Protein AF-A0A6L3X8N4-F1 (afdb_monomer)

Solvent-accessible surface area (backbone atoms only — not comparable to full-atom values): 7630 Å² total; per-residue (Å²): 140,83,84,61,80,90,76,64,79,52,73,65,58,49,56,52,49,52,43,42,77,72,66,45,62,70,60,73,61,50,78,44,90,63,84,76,52,72,69,54,53,52,58,48,38,40,31,69,43,28,48,68,24,29,42,36,41,79,99,51,78,73,38,38,40,41,78,78,40,69,92,64,80,46,48,68,84,72,70,51,84,80,39,42,47,52,93,60,74,73,77,71,79,75,61,83,54,75,61,48,28,47,12,45,55,41,17,25,52,42,86,39,90,86,80,71,64,71,54,49,78,62,88,134

Radius of gyration: 16.19 Å; Cα contacts (8 Å, |Δi|>4): 162; chains: 1; bounding box: 34×41×46 Å

Structure (mmCIF, N/CA/C/O backbone):
data_AF-A0A6L3X8N4-F1
#
_entry.id   AF-A0A6L3X8N4-F1
#
loop_
_atom_site.group_PDB
_atom_site.id
_atom_site.type_symbol
_atom_site.label_atom_id
_atom_site.label_alt_id
_atom_site.label_comp_id
_atom_site.label_asym_id
_atom_site.label_entity_id
_atom_site.label_seq_id
_atom_site.pdbx_PDB_ins_code
_atom_site.Cartn_x
_atom_site.Cartn_y
_atom_site.Cartn_z
_atom_site.occupancy
_atom_site.B_iso_or_equiv
_atom_site.auth_seq_id
_atom_site.auth_comp_id
_atom_site.auth_asym_id
_atom_site.auth_atom_id
_atom_site.pdbx_PDB_model_num
ATOM 1 N N . LEU A 1 1 ? 7.568 27.588 9.830 1.00 63.28 1 LEU A N 1
ATOM 2 C CA . LEU A 1 1 ? 8.017 26.244 10.265 1.00 63.28 1 LEU A CA 1
ATOM 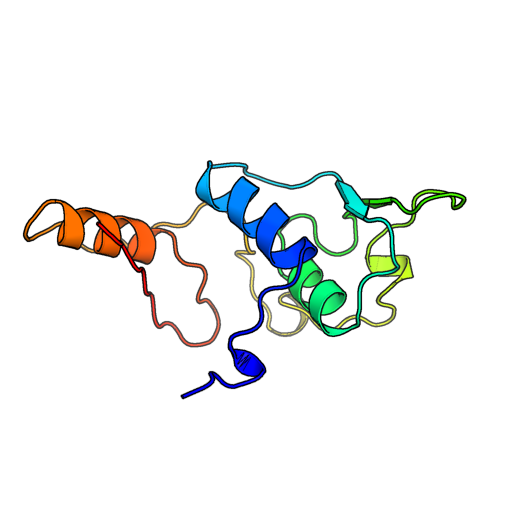3 C C . LEU A 1 1 ? 7.728 25.277 9.124 1.00 63.28 1 LEU A C 1
ATOM 5 O O . LEU A 1 1 ? 6.633 25.349 8.586 1.00 63.28 1 LEU A O 1
ATOM 9 N N . GLY A 1 2 ? 8.706 24.475 8.700 1.00 90.81 2 GLY A N 1
ATOM 10 C CA . GLY A 1 2 ? 8.531 23.444 7.667 1.00 90.81 2 GLY A CA 1
ATOM 11 C C . GLY A 1 2 ? 8.465 22.045 8.286 1.00 90.81 2 GLY A C 1
ATOM 12 O O . GLY A 1 2 ? 8.913 21.859 9.416 1.00 90.81 2 GLY A O 1
ATOM 13 N N . ALA A 1 3 ? 7.905 21.081 7.557 1.00 96.50 3 ALA A N 1
ATOM 14 C CA . ALA A 1 3 ? 7.936 19.665 7.924 1.00 96.50 3 ALA A CA 1
ATOM 15 C C . ALA A 1 3 ? 9.217 18.980 7.406 1.00 96.50 3 ALA A C 1
ATOM 17 O O . ALA A 1 3 ? 9.966 19.559 6.617 1.00 96.50 3 ALA A O 1
ATOM 18 N N . THR A 1 4 ? 9.477 17.746 7.848 1.00 98.19 4 THR A N 1
ATOM 19 C CA . THR A 1 4 ? 10.620 16.944 7.380 1.00 98.19 4 THR A CA 1
ATOM 20 C C . THR A 1 4 ? 10.276 16.144 6.120 1.00 98.19 4 THR A C 1
ATOM 22 O O . THR A 1 4 ? 9.106 15.895 5.826 1.00 98.19 4 THR A O 1
ATOM 25 N N . MET A 1 5 ? 11.297 15.673 5.394 1.00 97.62 5 MET A N 1
ATOM 26 C CA . MET A 1 5 ? 11.114 14.878 4.169 1.00 97.62 5 MET A CA 1
ATOM 27 C C . MET A 1 5 ? 10.316 13.584 4.390 1.00 97.62 5 MET A C 1
ATOM 29 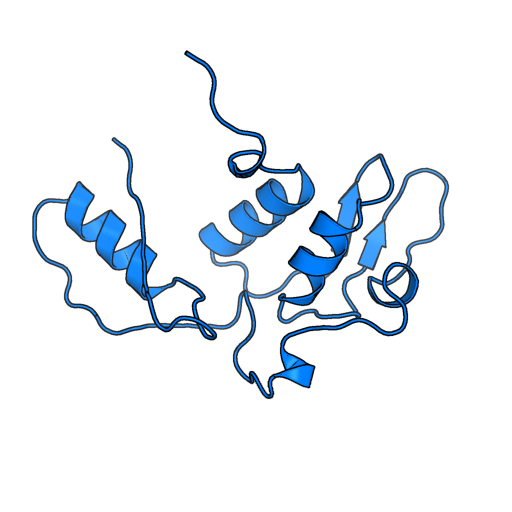O O . MET A 1 5 ? 9.653 13.126 3.465 1.00 97.62 5 MET A O 1
ATOM 33 N N . GLN A 1 6 ? 10.327 13.019 5.601 1.00 98.06 6 GLN A N 1
ATOM 34 C CA . GLN A 1 6 ? 9.576 11.805 5.951 1.00 98.06 6 GLN A CA 1
ATOM 35 C C . GLN A 1 6 ? 8.052 11.999 5.901 1.00 98.06 6 GLN A C 1
ATOM 37 O O . GLN A 1 6 ? 7.326 11.014 5.885 1.00 98.06 6 GLN A O 1
ATOM 42 N N . GLN A 1 7 ? 7.571 13.246 5.861 1.00 97.81 7 GLN A N 1
ATOM 43 C CA . GLN A 1 7 ? 6.151 13.568 5.689 1.00 97.81 7 GLN A CA 1
ATOM 44 C C . GLN A 1 7 ? 5.740 13.687 4.209 1.00 97.81 7 GLN A C 1
ATOM 46 O O . GLN A 1 7 ? 4.588 13.991 3.909 1.00 97.81 7 GLN A O 1
ATOM 51 N N . THR A 1 8 ? 6.671 13.481 3.269 1.00 98.50 8 THR A N 1
ATOM 52 C CA . THR A 1 8 ? 6.385 13.564 1.830 1.00 98.50 8 THR A CA 1
ATOM 53 C C . THR A 1 8 ? 5.541 12.376 1.387 1.00 98.50 8 THR A C 1
ATOM 55 O O . THR A 1 8 ? 5.896 11.226 1.639 1.00 98.50 8 THR A O 1
ATOM 58 N N . VAL A 1 9 ? 4.466 12.654 0.651 1.00 98.56 9 VAL A N 1
ATOM 59 C CA . VAL A 1 9 ? 3.657 11.640 -0.032 1.00 98.56 9 VAL A CA 1
ATOM 60 C C . VAL A 1 9 ? 3.892 11.759 -1.533 1.00 98.56 9 VAL A C 1
ATOM 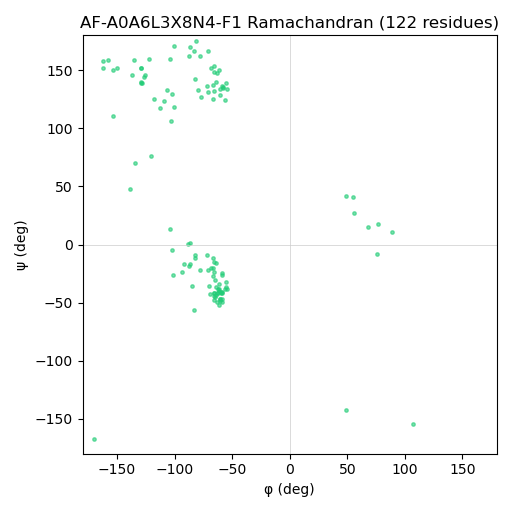62 O O . VAL A 1 9 ? 3.692 12.821 -2.120 1.00 98.56 9 VAL A O 1
ATOM 65 N N . HIS A 1 10 ? 4.326 10.667 -2.158 1.00 98.75 10 HIS A N 1
ATOM 66 C CA . HIS A 1 10 ? 4.523 10.597 -3.606 1.00 98.75 10 HIS A CA 1
ATOM 67 C C . HIS A 1 10 ? 3.197 10.419 -4.361 1.00 98.75 10 HIS A C 1
ATOM 69 O O . HIS A 1 10 ? 2.192 9.986 -3.792 1.00 98.75 10 HIS A O 1
ATOM 75 N N . ALA A 1 11 ? 3.200 10.701 -5.668 1.00 98.62 11 ALA A N 1
ATOM 76 C CA . ALA A 1 11 ? 2.018 10.548 -6.517 1.00 98.62 11 ALA A CA 1
ATOM 77 C C . ALA A 1 11 ? 1.486 9.102 -6.514 1.00 98.62 11 ALA A C 1
ATOM 79 O O . ALA A 1 11 ? 0.280 8.886 -6.415 1.00 98.62 11 ALA A O 1
ATOM 80 N N . GLU A 1 12 ? 2.384 8.117 -6.547 1.00 98.75 12 GLU A N 1
ATOM 81 C CA . GLU A 1 12 ? 2.060 6.693 -6.495 1.00 98.75 12 GLU A CA 1
ATOM 82 C C . GLU A 1 12 ? 1.390 6.324 -5.171 1.00 98.75 12 GLU A C 1
ATOM 84 O O . GLU A 1 12 ? 0.311 5.734 -5.164 1.00 98.75 12 GLU A O 1
ATOM 89 N N . GLN A 1 13 ? 1.988 6.737 -4.048 1.00 98.81 13 GLN A N 1
ATOM 90 C CA . GLN A 1 13 ? 1.439 6.496 -2.711 1.00 98.81 13 GLN A CA 1
ATOM 91 C C . GLN A 1 13 ? 0.056 7.133 -2.555 1.00 98.81 13 GLN A C 1
ATOM 93 O O . GLN A 1 13 ? -0.845 6.508 -1.998 1.00 98.81 13 GLN A O 1
ATOM 98 N N . SER A 1 14 ? -0.123 8.349 -3.078 1.00 98.88 14 SER A N 1
ATOM 99 C CA . SER A 1 14 ? -1.401 9.062 -3.076 1.00 98.88 14 SER A CA 1
ATOM 100 C C . SER A 1 14 ? -2.476 8.302 -3.861 1.00 98.88 14 SER A C 1
ATOM 102 O O . SER A 1 14 ? -3.535 7.999 -3.313 1.00 98.88 14 SER A O 1
ATOM 104 N N . ALA A 1 15 ? -2.196 7.911 -5.110 1.00 98.81 15 ALA A N 1
ATOM 105 C CA . ALA A 1 15 ? -3.156 7.201 -5.958 1.00 98.81 15 ALA A CA 1
ATOM 106 C C . ALA A 1 15 ? -3.548 5.826 -5.388 1.00 98.81 15 ALA A C 1
ATOM 108 O O . ALA A 1 15 ? -4.728 5.472 -5.379 1.00 98.81 15 ALA A O 1
ATOM 109 N N . ILE A 1 16 ? -2.572 5.077 -4.868 1.00 98.88 16 ILE A N 1
ATOM 110 C CA . ILE A 1 16 ? -2.792 3.767 -4.243 1.00 98.88 16 ILE A CA 1
ATOM 111 C C . ILE A 1 16 ? -3.627 3.912 -2.968 1.00 98.88 16 ILE A C 1
ATOM 113 O O . ILE A 1 16 ? -4.622 3.209 -2.797 1.00 98.88 16 ILE A O 1
ATOM 117 N N . SER A 1 17 ? -3.262 4.858 -2.095 1.00 98.62 17 SER A N 1
ATOM 118 C CA . SER A 1 17 ? -3.999 5.105 -0.850 1.00 98.62 17 SER A CA 1
ATOM 119 C C . SER A 1 17 ? -5.426 5.559 -1.137 1.00 98.62 17 SER A C 1
ATOM 121 O O . SER A 1 17 ? -6.351 5.124 -0.462 1.00 98.62 17 SER A O 1
ATOM 123 N N . HIS A 1 18 ? -5.631 6.382 -2.168 1.00 98.81 18 HIS A N 1
ATOM 124 C CA . HIS A 1 18 ? -6.966 6.798 -2.583 1.00 98.81 18 HIS A CA 1
ATOM 125 C C . HIS A 1 18 ? -7.834 5.603 -2.998 1.00 98.81 18 HIS A C 1
ATOM 127 O O . HIS A 1 18 ? -8.957 5.483 -2.510 1.00 98.81 18 HIS A O 1
ATOM 133 N N . ALA A 1 19 ? -7.317 4.705 -3.842 1.00 98.75 19 ALA A N 1
ATOM 134 C CA . ALA A 1 19 ? -8.036 3.495 -4.239 1.00 98.75 19 ALA A CA 1
ATOM 135 C C . ALA A 1 19 ? -8.389 2.629 -3.016 1.00 98.75 19 ALA A C 1
ATOM 137 O O . ALA A 1 19 ? -9.551 2.274 -2.810 1.00 98.75 19 ALA A O 1
ATOM 138 N N . TRP A 1 20 ? -7.405 2.365 -2.154 1.00 98.75 20 TRP A N 1
ATOM 139 C CA . TRP A 1 20 ? -7.590 1.555 -0.951 1.00 98.75 20 TRP A CA 1
ATOM 140 C C . TRP A 1 20 ? -8.619 2.150 0.021 1.00 98.75 20 TRP A C 1
ATOM 142 O O . TRP A 1 20 ? -9.537 1.454 0.456 1.00 98.75 20 TRP A O 1
ATOM 152 N N . LEU A 1 21 ? -8.539 3.453 0.310 1.00 98.31 21 LEU A N 1
ATOM 153 C CA . LEU A 1 21 ? -9.480 4.146 1.199 1.00 98.31 21 LEU A CA 1
ATOM 154 C C . LEU A 1 21 ? -10.905 4.223 0.623 1.00 98.31 21 LEU A C 1
ATOM 156 O O . LEU A 1 21 ? -11.863 4.393 1.377 1.00 98.31 21 LEU A O 1
ATOM 160 N N . ARG A 1 22 ? -11.066 4.057 -0.697 1.00 98.38 22 ARG A N 1
ATOM 161 C CA . ARG A 1 22 ? -12.368 3.907 -1.371 1.00 98.38 22 ARG A CA 1
ATOM 162 C C . ARG A 1 22 ? -12.875 2.463 -1.424 1.00 98.38 22 ARG A C 1
ATOM 164 O O . ARG A 1 22 ? -13.969 2.235 -1.930 1.00 98.38 22 ARG A O 1
ATOM 171 N N . GLY A 1 23 ? -12.138 1.513 -0.851 1.00 97.75 23 GLY A N 1
ATOM 172 C CA . GLY A 1 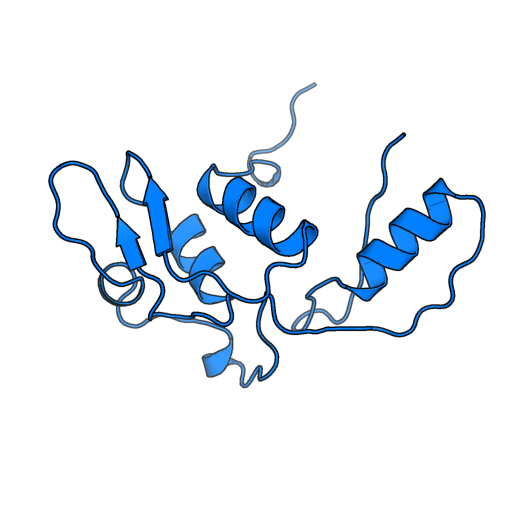23 ? -12.540 0.112 -0.752 1.00 97.75 23 GLY A CA 1
ATOM 173 C C . GLY A 1 23 ? -12.137 -0.750 -1.945 1.00 97.75 23 GLY A C 1
ATOM 174 O O . GLY A 1 23 ? -12.597 -1.891 -2.022 1.00 97.75 23 GLY A O 1
ATOM 175 N N . GLU A 1 24 ? -11.284 -0.248 -2.847 1.00 98.62 24 GLU A N 1
ATOM 176 C CA . GLU A 1 24 ? -10.692 -1.092 -3.887 1.00 98.62 24 GLU A CA 1
ATOM 177 C C . GLU A 1 24 ? -9.908 -2.237 -3.252 1.00 98.62 24 GLU A C 1
ATOM 179 O O . GLU A 1 24 ? -9.171 -2.051 -2.281 1.00 98.62 24 GLU A O 1
ATOM 184 N N . LYS A 1 25 ? -10.084 -3.435 -3.812 1.00 98.31 25 LYS A N 1
ATOM 185 C CA . LYS A 1 25 ? -9.540 -4.673 -3.240 1.00 98.31 25 LYS A CA 1
ATOM 186 C C . LYS A 1 25 ? -8.182 -5.050 -3.814 1.00 98.31 25 LYS A C 1
ATOM 188 O O . LYS A 1 25 ? -7.449 -5.775 -3.163 1.00 98.31 25 LYS A O 1
ATOM 193 N N . ALA A 1 26 ? -7.845 -4.582 -5.012 1.00 98.50 26 ALA A N 1
ATOM 194 C CA . ALA A 1 26 ? -6.543 -4.798 -5.635 1.00 98.50 26 ALA A CA 1
ATOM 195 C C . ALA A 1 26 ? -6.330 -3.794 -6.773 1.00 98.50 26 ALA A C 1
ATOM 197 O O . ALA A 1 26 ? -7.291 -3.294 -7.361 1.00 98.50 26 ALA A O 1
ATOM 198 N N . LEU A 1 27 ? -5.072 -3.551 -7.139 1.00 98.75 27 LEU A N 1
ATOM 199 C CA . LEU A 1 27 ? -4.722 -2.761 -8.318 1.00 98.75 27 LEU A CA 1
ATOM 200 C C . LEU A 1 27 ? -4.193 -3.659 -9.431 1.00 98.75 27 LEU A C 1
ATOM 202 O O . LEU A 1 27 ? -3.315 -4.491 -9.227 1.00 98.75 27 LEU A O 1
ATOM 206 N N . ARG A 1 28 ? -4.699 -3.449 -10.648 1.00 98.56 28 ARG A N 1
ATOM 207 C CA . ARG A 1 28 ? -4.192 -4.136 -11.845 1.00 98.56 28 ARG A CA 1
ATOM 208 C C . ARG A 1 28 ? -2.983 -3.430 -12.454 1.00 98.56 28 ARG A C 1
ATOM 210 O O . ARG A 1 28 ? -2.112 -4.077 -13.036 1.00 98.56 28 ARG A O 1
ATOM 217 N N . ALA A 1 29 ? -2.976 -2.103 -12.402 1.00 98.56 29 ALA A N 1
ATOM 218 C CA . ALA A 1 29 ? -1.936 -1.284 -12.994 1.00 98.56 29 ALA A CA 1
ATOM 219 C C . ALA A 1 29 ? -1.887 0.103 -12.346 1.00 98.56 29 ALA A C 1
ATOM 221 O O . ALA A 1 29 ? -2.891 0.579 -11.818 1.00 98.56 29 ALA A O 1
ATOM 222 N N . ILE A 1 30 ? -0.746 0.770 -12.483 1.00 98.62 30 ILE A N 1
ATOM 223 C CA . ILE A 1 30 ? -0.562 2.191 -12.200 1.00 98.62 30 ILE A CA 1
ATOM 224 C C . ILE A 1 30 ? 0.106 2.866 -13.403 1.00 98.62 30 ILE A C 1
ATOM 226 O O . ILE A 1 30 ? 0.996 2.299 -14.037 1.00 98.62 30 ILE A O 1
ATOM 230 N N . THR A 1 31 ? -0.335 4.076 -13.738 1.00 98.56 31 THR A N 1
ATOM 231 C CA . THR A 1 31 ? 0.230 4.870 -14.836 1.00 98.56 31 THR A CA 1
ATOM 232 C C . THR A 1 31 ? 0.811 6.154 -14.273 1.00 98.56 31 THR A C 1
ATOM 234 O O . THR A 1 31 ? 0.108 6.910 -13.607 1.00 98.56 31 THR A O 1
ATOM 237 N N . VAL A 1 32 ? 2.082 6.413 -14.566 1.00 97.75 32 VAL A N 1
ATOM 238 C CA . VAL A 1 32 ? 2.809 7.613 -14.132 1.00 97.75 32 VAL A CA 1
ATOM 239 C C . VAL A 1 32 ? 3.604 8.185 -15.300 1.00 97.75 32 VAL A C 1
ATOM 241 O O . VAL A 1 32 ? 3.876 7.490 -16.271 1.00 97.75 32 VAL A O 1
ATOM 244 N N . ASN A 1 33 ? 3.965 9.464 -15.247 1.00 96.44 33 ASN A N 1
ATOM 245 C CA . ASN A 1 33 ? 4.734 10.121 -16.310 1.00 96.44 33 ASN A CA 1
ATOM 246 C C . ASN A 1 33 ? 6.259 9.968 -16.159 1.00 96.44 33 ASN A C 1
ATOM 248 O O . ASN A 1 33 ? 6.979 10.150 -17.138 1.00 96.44 33 ASN A O 1
ATOM 252 N N . TYR A 1 34 ? 6.747 9.593 -14.975 1.00 96.50 34 TYR A N 1
ATOM 253 C CA . TYR A 1 34 ? 8.160 9.324 -14.697 1.00 96.50 34 TYR A CA 1
ATOM 254 C C . TYR A 1 34 ? 8.328 7.971 -14.015 1.00 96.50 34 TYR A C 1
ATOM 256 O O . TYR A 1 34 ? 7.428 7.491 -13.334 1.00 96.50 34 TYR A O 1
ATOM 264 N N . THR A 1 35 ? 9.489 7.340 -14.207 1.00 97.25 35 THR A N 1
ATOM 265 C CA . THR A 1 35 ? 9.782 6.040 -13.589 1.00 97.25 35 THR A CA 1
ATOM 266 C C . THR A 1 35 ? 9.731 6.150 -12.059 1.00 97.25 35 THR A C 1
ATOM 268 O O . THR A 1 35 ? 10.436 7.006 -11.519 1.00 97.25 35 THR A O 1
ATOM 271 N N . PRO A 1 36 ? 8.980 5.275 -11.358 1.00 97.81 36 PRO A N 1
ATOM 272 C CA . PRO A 1 36 ? 8.897 5.304 -9.901 1.00 97.81 36 PRO A CA 1
ATOM 273 C C . PRO A 1 36 ? 10.274 5.216 -9.242 1.00 97.81 36 PRO A C 1
ATOM 275 O O . PRO A 1 36 ? 11.140 4.437 -9.672 1.00 97.81 36 PRO A O 1
ATOM 278 N N . CYS A 1 37 ? 10.484 5.996 -8.182 1.00 98.56 37 CYS A N 1
ATOM 279 C CA . CYS A 1 37 ? 11.700 5.918 -7.373 1.00 98.56 37 CYS A CA 1
ATOM 280 C C . CYS A 1 37 ? 11.732 4.621 -6.543 1.00 98.56 37 CYS A C 1
ATOM 282 O O . CYS A 1 37 ? 10.710 3.954 -6.381 1.00 98.56 37 CYS A O 1
ATOM 284 N N . GLY A 1 38 ? 12.895 4.274 -5.977 1.00 98.44 38 GLY A N 1
ATOM 285 C CA . GLY A 1 38 ? 13.046 3.062 -5.156 1.00 98.44 38 GLY A CA 1
ATOM 286 C C . GLY A 1 38 ? 12.048 2.982 -3.993 1.00 98.44 38 GLY A C 1
ATOM 287 O O . GLY A 1 38 ? 11.469 1.926 -3.762 1.00 98.44 38 GLY A O 1
ATOM 288 N N . HIS A 1 39 ? 11.756 4.116 -3.345 1.00 98.56 39 HIS A N 1
ATOM 289 C CA . HIS A 1 39 ? 10.748 4.210 -2.280 1.00 98.56 39 HIS A CA 1
ATOM 290 C C . HIS A 1 39 ? 9.346 3.790 -2.751 1.00 98.56 39 HIS A C 1
ATOM 292 O O . HIS A 1 39 ? 8.695 2.975 -2.105 1.00 98.56 39 HIS A O 1
ATOM 298 N N . CYS A 1 40 ? 8.896 4.275 -3.913 1.00 98.75 40 CYS A N 1
ATOM 299 C CA . CYS A 1 40 ? 7.582 3.910 -4.451 1.00 98.75 40 CYS A CA 1
ATOM 300 C C . CYS A 1 40 ? 7.529 2.457 -4.928 1.00 98.75 40 CYS A C 1
ATOM 302 O O . CYS A 1 40 ? 6.507 1.802 -4.753 1.00 98.75 40 CYS A O 1
ATOM 304 N N . ARG A 1 41 ? 8.624 1.933 -5.496 1.00 98.81 41 ARG A N 1
ATOM 305 C CA . ARG A 1 41 ? 8.714 0.512 -5.871 1.00 98.81 41 ARG A CA 1
ATOM 306 C C . ARG A 1 41 ? 8.552 -0.388 -4.652 1.00 98.81 41 ARG A C 1
ATOM 308 O O . ARG A 1 41 ? 7.749 -1.312 -4.689 1.00 98.81 41 ARG A O 1
ATOM 315 N N . GLN A 1 42 ? 9.256 -0.066 -3.568 1.00 98.81 42 GLN A N 1
ATOM 316 C CA . GLN A 1 42 ? 9.153 -0.811 -2.318 1.00 98.81 42 GLN A CA 1
ATOM 317 C C . GLN A 1 42 ? 7.748 -0.714 -1.715 1.00 98.81 42 GLN A C 1
ATOM 319 O O . GLN A 1 42 ? 7.188 -1.729 -1.320 1.00 98.81 42 GLN A O 1
ATOM 324 N N . PHE A 1 43 ? 7.152 0.482 -1.705 1.00 98.81 43 PHE A N 1
ATOM 325 C CA . PHE A 1 43 ? 5.779 0.684 -1.237 1.00 98.81 43 PHE A CA 1
ATOM 326 C C . PHE A 1 43 ? 4.762 -0.153 -2.030 1.00 98.81 43 PHE A C 1
ATOM 328 O O . PHE A 1 43 ? 3.869 -0.759 -1.448 1.00 98.81 43 PHE A O 1
ATOM 335 N N . MET A 1 44 ? 4.907 -0.228 -3.357 1.00 98.81 44 MET A N 1
ATOM 336 C CA . MET A 1 44 ? 4.032 -1.047 -4.203 1.00 98.81 44 MET A CA 1
ATOM 337 C C . MET A 1 44 ? 4.190 -2.554 -3.959 1.00 98.81 44 MET A C 1
ATOM 339 O O . MET A 1 44 ? 3.229 -3.290 -4.164 1.00 98.81 44 MET A O 1
ATOM 343 N N . ASN A 1 45 ? 5.356 -3.019 -3.496 1.00 98.81 45 ASN A N 1
ATOM 344 C CA . ASN A 1 45 ? 5.583 -4.439 -3.204 1.00 98.81 45 ASN A CA 1
ATOM 345 C C . ASN A 1 45 ? 4.846 -4.925 -1.937 1.00 98.81 45 ASN A C 1
ATOM 347 O O . ASN A 1 45 ? 4.793 -6.123 -1.676 1.00 98.81 45 ASN A O 1
ATOM 351 N N . GLU A 1 46 ? 4.255 -4.007 -1.167 1.00 98.88 46 GLU A N 1
ATOM 352 C CA . GLU A 1 46 ? 3.390 -4.326 -0.026 1.00 98.88 46 GLU A CA 1
ATOM 353 C C . GLU A 1 46 ? 1.976 -4.754 -0.457 1.00 98.88 46 GLU A C 1
ATOM 355 O O . GLU A 1 46 ? 1.249 -5.394 0.302 1.00 98.88 46 GLU A O 1
ATOM 360 N N . LEU A 1 47 ? 1.560 -4.368 -1.669 1.00 98.75 47 LEU A N 1
ATOM 361 C CA . LEU A 1 47 ? 0.212 -4.601 -2.182 1.00 98.75 47 LEU A CA 1
ATOM 362 C C . LEU A 1 47 ? -0.044 -6.083 -2.436 1.00 98.75 47 LEU A C 1
ATOM 364 O O . LEU A 1 47 ? 0.851 -6.826 -2.836 1.00 98.75 47 LEU A O 1
ATOM 368 N N . ASN A 1 48 ? -1.306 -6.495 -2.342 1.00 98.56 48 ASN A N 1
ATOM 369 C CA . ASN A 1 48 ? -1.715 -7.850 -2.708 1.00 98.56 48 ASN A CA 1
ATOM 370 C C . ASN A 1 48 ? -1.540 -8.199 -4.200 1.00 98.56 48 ASN A C 1
ATOM 372 O O . ASN A 1 48 ? -1.485 -9.375 -4.554 1.00 98.56 48 ASN A O 1
ATOM 376 N N . SER A 1 49 ? -1.359 -7.202 -5.073 1.00 97.94 49 SER A N 1
ATOM 377 C CA . SER A 1 49 ? -0.905 -7.395 -6.457 1.00 97.94 49 SER A CA 1
ATOM 378 C C . SER A 1 49 ? 0.572 -7.803 -6.559 1.00 97.94 49 SER A C 1
ATOM 380 O O . SER A 1 49 ? 0.984 -8.364 -7.574 1.00 97.94 49 SER A O 1
ATOM 382 N N . GLY A 1 50 ? 1.374 -7.512 -5.530 1.00 97.00 50 GLY A N 1
ATOM 383 C CA . GLY A 1 50 ? 2.804 -7.802 -5.457 1.00 97.00 50 GLY A CA 1
ATOM 384 C C . GLY A 1 50 ? 3.582 -7.359 -6.698 1.00 97.00 50 GLY A C 1
ATOM 385 O O . GLY A 1 50 ? 3.287 -6.335 -7.320 1.00 97.00 50 GLY A O 1
ATOM 386 N N . LEU A 1 51 ? 4.559 -8.181 -7.089 1.00 98.25 51 LEU A N 1
ATOM 387 C CA . LEU A 1 51 ? 5.421 -7.934 -8.248 1.00 98.25 51 LEU A CA 1
ATOM 388 C C . LEU A 1 51 ? 4.694 -7.988 -9.604 1.00 98.25 51 LEU A C 1
ATOM 390 O O . LEU A 1 51 ? 5.262 -7.527 -10.590 1.00 98.25 51 LEU A O 1
ATOM 394 N N . GLU A 1 52 ? 3.448 -8.471 -9.662 1.00 98.50 52 GLU A N 1
ATOM 395 C CA . GLU A 1 52 ? 2.649 -8.560 -10.896 1.00 98.50 52 GLU A CA 1
ATOM 396 C C . GLU A 1 52 ? 1.949 -7.241 -11.268 1.00 98.50 52 GLU A C 1
ATOM 398 O O . GLU A 1 52 ? 1.382 -7.119 -12.361 1.00 98.50 52 GLU A O 1
ATOM 403 N N . LEU A 1 53 ? 1.976 -6.234 -10.384 1.00 98.69 53 LEU A N 1
ATOM 404 C CA . LEU A 1 53 ? 1.402 -4.917 -10.660 1.00 98.69 53 LEU A CA 1
ATOM 405 C C . LEU A 1 53 ? 2.023 -4.320 -11.928 1.00 98.69 53 LEU A C 1
ATOM 407 O O . LEU A 1 53 ? 3.238 -4.148 -12.012 1.00 98.69 53 LEU A O 1
ATOM 411 N N . ARG A 1 54 ? 1.194 -3.948 -12.907 1.00 98.62 54 ARG A N 1
ATOM 412 C CA . ARG A 1 54 ? 1.685 -3.320 -14.142 1.00 98.62 54 ARG A CA 1
ATOM 413 C C . ARG A 1 54 ? 1.986 -1.840 -13.931 1.00 98.62 54 ARG A C 1
ATOM 415 O O . ARG A 1 54 ? 1.146 -1.101 -13.426 1.00 98.62 54 ARG A O 1
ATOM 422 N N . ILE A 1 55 ? 3.142 -1.390 -14.397 1.00 98.50 55 ILE A N 1
ATOM 423 C CA . ILE A 1 55 ? 3.572 0.005 -14.375 1.00 98.50 55 ILE A CA 1
ATOM 424 C C . ILE A 1 55 ? 3.629 0.507 -15.817 1.00 98.50 55 ILE A C 1
ATOM 426 O O . ILE A 1 55 ? 4.402 0.013 -16.640 1.00 98.50 55 ILE A O 1
ATOM 430 N N . ASN A 1 56 ? 2.798 1.503 -16.120 1.00 98.50 56 ASN A N 1
ATOM 431 C CA . ASN A 1 56 ? 2.729 2.123 -17.437 1.00 98.50 56 ASN A CA 1
ATOM 432 C C . ASN A 1 56 ? 3.455 3.470 -17.423 1.00 98.50 56 ASN A C 1
ATOM 434 O O . ASN A 1 56 ? 3.176 4.328 -16.582 1.00 98.50 56 ASN A O 1
ATOM 438 N N . LEU A 1 57 ? 4.344 3.661 -18.397 1.00 97.88 57 LEU A N 1
ATOM 439 C CA . LEU A 1 57 ? 5.093 4.895 -18.617 1.00 97.88 57 LEU A CA 1
ATOM 440 C C . LEU A 1 57 ? 4.900 5.383 -20.061 1.00 97.88 57 LEU A C 1
ATOM 442 O O . LEU A 1 57 ? 4.826 4.557 -20.975 1.00 97.88 57 LEU A O 1
ATOM 446 N N . PRO A 1 58 ? 4.875 6.705 -20.307 1.00 97.12 58 PRO A N 1
ATOM 447 C CA . PRO A 1 58 ? 4.850 7.257 -21.655 1.00 97.12 58 PRO A CA 1
ATOM 448 C C . PRO A 1 58 ? 6.012 6.739 -22.510 1.00 97.12 58 PRO A C 1
ATOM 450 O O . PRO A 1 58 ? 7.162 6.722 -22.071 1.00 97.12 58 PRO A O 1
ATOM 453 N N . GLY A 1 59 ? 5.710 6.335 -23.747 1.00 96.12 59 GLY A N 1
ATOM 454 C CA . GLY A 1 59 ? 6.719 5.907 -24.722 1.00 96.12 59 GLY A CA 1
ATOM 455 C C . GLY A 1 59 ? 7.436 4.595 -24.384 1.00 96.12 59 GLY A C 1
ATOM 456 O O . GLY A 1 59 ? 8.478 4.315 -24.973 1.00 96.12 59 GLY A O 1
ATOM 457 N N . ARG A 1 60 ? 6.916 3.796 -23.442 1.00 94.12 60 ARG A N 1
ATOM 458 C CA . ARG A 1 60 ? 7.466 2.485 -23.071 1.00 94.12 60 ARG A CA 1
ATOM 459 C C . ARG A 1 60 ? 6.376 1.422 -23.095 1.00 94.12 60 ARG A C 1
ATOM 461 O O . ARG A 1 60 ? 5.205 1.719 -22.866 1.00 94.12 60 ARG A O 1
ATOM 468 N N . ALA A 1 61 ? 6.769 0.179 -23.359 1.00 95.19 61 ALA A N 1
ATOM 469 C CA . ALA A 1 61 ? 5.880 -0.950 -23.132 1.00 95.19 61 ALA A CA 1
ATOM 470 C C . ALA A 1 61 ? 5.557 -1.062 -21.626 1.00 95.19 61 ALA A C 1
ATOM 472 O O . ALA A 1 61 ? 6.408 -0.716 -20.800 1.00 95.19 61 ALA A O 1
ATOM 473 N N . PRO A 1 62 ? 4.351 -1.523 -21.251 1.00 93.75 62 PRO A N 1
ATOM 474 C CA . PRO A 1 62 ? 4.046 -1.859 -19.867 1.00 93.75 62 PRO A CA 1
ATOM 475 C C . PRO A 1 62 ? 5.002 -2.925 -19.330 1.00 93.75 62 PRO A C 1
ATOM 477 O O . PRO A 1 62 ? 5.232 -3.937 -19.990 1.00 93.75 62 PRO A O 1
ATOM 480 N N . HIS A 1 63 ? 5.487 -2.711 -18.114 1.00 98.00 63 HIS A N 1
ATOM 481 C CA . HIS A 1 63 ? 6.343 -3.638 -17.375 1.00 98.00 63 HIS A CA 1
ATOM 482 C C . HIS A 1 63 ? 5.695 -3.988 -16.038 1.00 98.00 63 HIS A C 1
ATOM 484 O O . HIS A 1 63 ? 4.815 -3.259 -15.571 1.00 98.00 63 HIS A O 1
ATOM 490 N N . THR A 1 64 ? 6.086 -5.097 -15.423 1.00 98.62 64 THR A N 1
ATOM 491 C CA . THR A 1 64 ? 5.614 -5.432 -14.072 1.00 98.62 64 THR A CA 1
ATOM 492 C C . THR A 1 64 ? 6.459 -4.716 -13.018 1.00 98.62 64 THR A C 1
ATOM 494 O O . THR A 1 64 ? 7.530 -4.179 -13.313 1.00 98.62 64 THR A O 1
ATOM 497 N N . LEU A 1 65 ? 6.003 -4.688 -11.766 1.00 98.69 65 LEU A N 1
ATOM 498 C CA . LEU A 1 65 ? 6.818 -4.188 -10.662 1.00 98.69 65 LEU A CA 1
ATOM 499 C C . LEU A 1 65 ? 8.094 -5.028 -10.491 1.00 98.69 65 LEU A C 1
ATOM 501 O O . LEU A 1 65 ? 9.140 -4.454 -10.193 1.00 98.69 65 LEU A O 1
ATOM 505 N N . GLY A 1 66 ? 8.031 -6.339 -10.747 1.00 98.38 66 GLY A N 1
ATOM 506 C CA . GLY A 1 66 ? 9.197 -7.230 -10.740 1.00 98.38 66 GLY A CA 1
ATOM 507 C C . GLY A 1 66 ? 10.312 -6.790 -11.691 1.00 98.38 66 GLY A C 1
ATOM 508 O O . GLY A 1 66 ? 11.479 -6.826 -11.311 1.00 98.38 66 GLY A O 1
ATOM 509 N N . ASP A 1 67 ? 9.969 -6.268 -12.873 1.00 98.25 67 ASP A N 1
ATOM 510 C CA . ASP A 1 67 ? 10.958 -5.730 -13.822 1.00 98.25 67 ASP A CA 1
ATOM 511 C C . ASP A 1 67 ? 11.694 -4.494 -13.265 1.00 98.25 67 ASP A C 1
ATOM 513 O O . ASP A 1 67 ? 12.850 -4.229 -13.600 1.00 98.25 67 ASP A O 1
ATOM 517 N N . TYR A 1 68 ? 11.024 -3.707 -12.416 1.00 98.00 68 TYR A N 1
ATOM 518 C CA . TYR A 1 68 ? 11.585 -2.497 -11.807 1.00 98.00 68 TYR A CA 1
ATOM 519 C C . TYR A 1 68 ? 12.247 -2.737 -10.448 1.00 98.00 68 TYR A C 1
ATOM 521 O O . TYR A 1 68 ? 12.988 -1.865 -9.976 1.00 98.00 68 TYR A O 1
ATOM 529 N N . LEU A 1 69 ? 11.972 -3.873 -9.812 1.00 98.38 69 LEU A N 1
ATOM 530 C CA . LEU A 1 69 ? 12.455 -4.237 -8.487 1.00 98.38 69 LEU A CA 1
ATOM 531 C C . LEU A 1 69 ? 12.961 -5.693 -8.508 1.00 98.38 69 LEU A C 1
ATOM 533 O O . LEU A 1 69 ? 12.306 -6.576 -7.957 1.00 98.38 69 LEU A O 1
ATOM 537 N N . PRO A 1 70 ? 14.098 -5.964 -9.177 1.00 97.62 70 PRO A N 1
ATOM 538 C CA . PRO A 1 70 ? 14.702 -7.293 -9.175 1.00 97.62 70 PRO A CA 1
ATOM 539 C C . PRO A 1 70 ? 15.185 -7.659 -7.768 1.00 97.62 70 PRO A C 1
ATOM 541 O O . PRO A 1 70 ? 15.576 -6.774 -7.004 1.00 97.62 70 PRO A O 1
ATOM 544 N N . ASP A 1 71 ? 15.150 -8.955 -7.442 1.00 96.88 71 ASP A N 1
ATOM 545 C CA . ASP A 1 71 ? 15.537 -9.497 -6.129 1.00 96.88 71 ASP A CA 1
ATOM 546 C C . ASP A 1 71 ? 14.879 -8.736 -4.963 1.00 96.88 71 ASP A C 1
ATOM 548 O O . ASP A 1 71 ? 15.509 -8.388 -3.962 1.00 96.88 71 ASP A O 1
ATOM 552 N N . ALA A 1 72 ? 13.592 -8.418 -5.143 1.00 97.94 72 ALA A N 1
ATOM 553 C CA . ALA A 1 72 ? 12.833 -7.591 -4.222 1.00 97.94 72 ALA A CA 1
ATOM 554 C C . ALA A 1 72 ? 12.753 -8.210 -2.827 1.00 97.94 72 ALA A C 1
ATOM 556 O O . ALA A 1 72 ? 12.344 -9.357 -2.673 1.00 97.94 72 ALA A O 1
ATOM 557 N N . PHE A 1 73 ? 13.002 -7.378 -1.819 1.00 98.56 73 PHE A N 1
ATOM 558 C CA . PHE A 1 73 ? 12.565 -7.639 -0.456 1.00 98.56 73 PHE A CA 1
ATOM 559 C C . PHE A 1 73 ? 11.103 -7.205 -0.282 1.00 98.56 73 PHE A C 1
ATOM 561 O O . PHE A 1 73 ? 10.681 -6.172 -0.815 1.00 98.56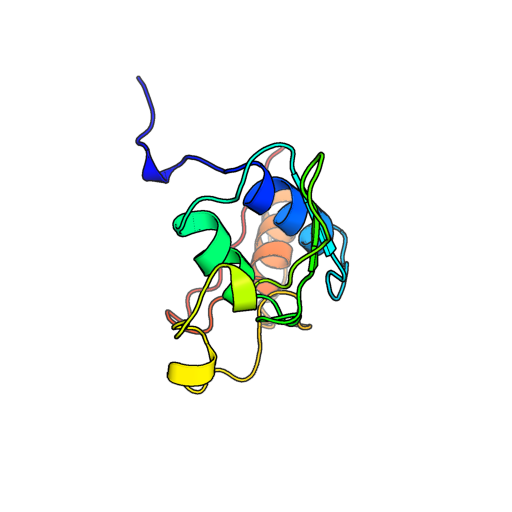 73 PHE A O 1
ATOM 568 N N . GLY A 1 74 ? 10.314 -7.949 0.483 1.00 98.31 74 GLY A N 1
ATOM 569 C CA . GLY A 1 74 ? 8.926 -7.618 0.770 1.00 98.31 74 GLY A CA 1
ATOM 570 C C . GLY A 1 74 ? 8.286 -8.488 1.854 1.00 98.31 74 GLY A C 1
ATOM 571 O O . GLY A 1 74 ? 8.966 -9.237 2.555 1.00 98.31 74 GLY A O 1
ATOM 572 N N . PRO A 1 75 ? 6.950 -8.424 1.985 1.00 98.25 75 PRO A N 1
ATOM 573 C CA . PRO A 1 75 ? 6.211 -9.122 3.042 1.00 98.25 75 PRO A CA 1
ATOM 574 C C . P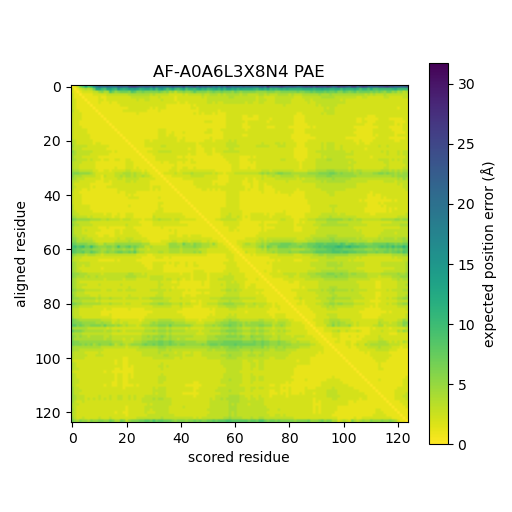RO A 1 75 ? 6.469 -10.635 3.084 1.00 98.25 75 PRO A C 1
ATOM 576 O O . PRO A 1 75 ? 6.470 -11.241 4.155 1.00 98.25 75 PRO A O 1
ATOM 579 N N . LYS A 1 76 ? 6.721 -11.250 1.920 1.00 96.25 76 LYS A N 1
ATOM 580 C CA . LYS A 1 76 ? 6.989 -12.690 1.785 1.00 96.25 76 LYS A CA 1
ATOM 581 C C . LYS A 1 76 ? 8.269 -13.122 2.501 1.00 96.25 76 LYS A C 1
ATOM 583 O O . LYS A 1 76 ? 8.274 -14.194 3.095 1.00 96.25 76 LYS A O 1
ATOM 588 N N . ASP A 1 77 ? 9.306 -12.288 2.493 1.00 98.19 77 ASP A N 1
ATOM 589 C CA . ASP A 1 77 ? 10.580 -12.562 3.176 1.00 98.19 77 ASP A CA 1
ATOM 590 C C . ASP A 1 77 ? 10.437 -12.546 4.703 1.00 98.19 77 ASP A C 1
ATOM 592 O O . ASP A 1 77 ? 11.255 -13.111 5.423 1.00 98.19 77 ASP A O 1
ATOM 596 N N . LEU A 1 78 ? 9.374 -11.903 5.192 1.00 98.19 78 LEU A N 1
ATOM 597 C CA . LEU A 1 78 ? 9.002 -11.820 6.602 1.00 98.19 78 LEU A CA 1
ATOM 598 C C . LEU A 1 78 ? 7.818 -12.739 6.952 1.00 98.19 78 LEU A C 1
ATOM 600 O O . LEU A 1 78 ? 7.214 -12.585 8.012 1.00 98.19 78 LEU A O 1
ATOM 604 N N . GLU A 1 79 ? 7.460 -13.666 6.056 1.00 97.62 79 GLU A N 1
ATOM 605 C CA . GLU A 1 79 ? 6.352 -14.623 6.204 1.00 97.62 79 GLU A CA 1
ATOM 606 C C . GLU A 1 79 ? 4.974 -13.978 6.474 1.00 97.62 79 GLU A C 1
ATOM 608 O O . GLU A 1 79 ? 4.067 -14.594 7.048 1.00 97.62 79 GLU A O 1
ATOM 613 N N . ILE A 1 80 ? 4.773 -12.736 6.026 1.00 98.25 80 ILE A N 1
ATOM 614 C CA . ILE A 1 80 ? 3.492 -12.035 6.138 1.00 98.25 80 ILE 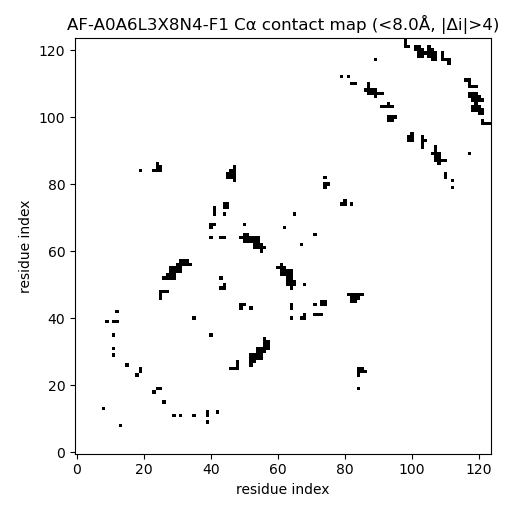A CA 1
ATOM 615 C C . ILE A 1 80 ? 2.519 -12.552 5.072 1.00 98.25 80 ILE A C 1
ATOM 617 O O . ILE A 1 80 ? 2.821 -12.574 3.880 1.00 98.25 80 ILE A O 1
ATOM 621 N N . LYS A 1 81 ? 1.321 -12.959 5.512 1.00 96.31 81 LYS A N 1
ATOM 622 C CA . LYS A 1 81 ? 0.283 -13.558 4.649 1.00 96.31 81 LYS A CA 1
ATOM 623 C C . LYS A 1 81 ? -0.837 -12.606 4.243 1.00 96.31 81 LYS A C 1
ATOM 625 O O . LYS A 1 81 ? -1.469 -12.836 3.222 1.00 96.31 81 LYS A O 1
ATOM 630 N N . THR A 1 82 ? -1.103 -11.589 5.055 1.00 97.06 82 THR A N 1
ATOM 631 C CA . THR A 1 82 ? -2.107 -10.558 4.772 1.00 97.06 82 THR A CA 1
ATOM 632 C C . THR A 1 82 ? -1.372 -9.341 4.255 1.00 97.06 82 THR A C 1
ATOM 634 O O . THR A 1 82 ? -0.533 -8.806 4.975 1.00 97.06 82 THR A O 1
ATOM 637 N N . LEU A 1 83 ? -1.656 -8.935 3.025 1.00 98.44 83 LEU A N 1
ATOM 638 C CA . LEU A 1 83 ? -0.958 -7.869 2.314 1.00 98.44 83 LEU A CA 1
ATOM 639 C C . LEU A 1 83 ? -1.765 -6.563 2.364 1.00 98.44 83 LEU A C 1
ATOM 641 O O . LEU A 1 83 ? -2.920 -6.528 2.803 1.00 9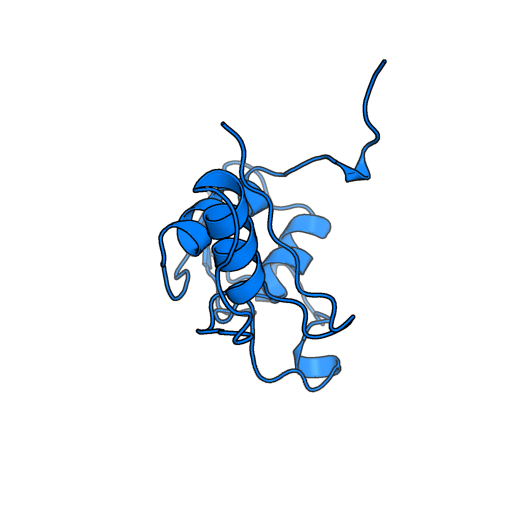8.44 83 LEU A O 1
ATOM 645 N N . LEU A 1 84 ? -1.168 -5.456 1.929 1.00 98.56 84 LEU A N 1
ATOM 646 C CA . LEU A 1 84 ? -1.896 -4.196 1.802 1.00 98.56 84 LEU A CA 1
ATOM 647 C C . LEU A 1 84 ? -2.999 -4.335 0.734 1.00 98.56 84 LEU A C 1
ATOM 649 O O . LEU A 1 84 ? -2.781 -4.930 -0.320 1.00 98.56 84 LEU A O 1
ATOM 653 N N . MET A 1 85 ? -4.171 -3.750 1.005 1.00 98.50 85 MET A N 1
ATOM 654 C CA . MET A 1 85 ? -5.445 -3.901 0.268 1.00 98.50 85 MET A CA 1
ATOM 655 C C . MET A 1 85 ? -6.220 -5.209 0.493 1.00 98.50 85 MET A C 1
ATOM 657 O O . MET A 1 85 ? -7.393 -5.268 0.116 1.00 98.50 85 MET A O 1
ATOM 661 N N . ASP A 1 86 ? -5.654 -6.202 1.186 1.00 98.38 86 ASP A N 1
ATOM 662 C CA . ASP A 1 86 ? -6.463 -7.317 1.684 1.00 98.38 86 ASP A CA 1
ATOM 663 C C . ASP A 1 86 ? -7.458 -6.839 2.748 1.00 98.38 86 ASP A C 1
ATOM 665 O O . ASP A 1 86 ? -7.250 -5.838 3.446 1.00 98.38 86 ASP A O 1
ATOM 669 N N . GLU A 1 87 ? -8.565 -7.569 2.877 1.00 96.69 87 GLU A N 1
ATOM 670 C CA . GLU A 1 87 ? -9.585 -7.262 3.871 1.00 96.69 87 GLU A CA 1
ATOM 671 C C . GLU A 1 87 ? -9.053 -7.470 5.292 1.00 96.69 87 GLU A C 1
ATOM 673 O O . GLU A 1 87 ? -8.551 -8.538 5.638 1.00 96.69 87 GLU A O 1
ATOM 678 N N . GLN A 1 88 ? -9.161 -6.424 6.111 1.00 95.00 88 GLN A N 1
ATOM 679 C CA . GLN A 1 88 ? -8.673 -6.392 7.486 1.00 95.00 88 GLN A CA 1
ATOM 680 C C . GLN A 1 88 ? -9.706 -5.731 8.400 1.00 95.00 88 GLN A C 1
ATOM 682 O O . GLN A 1 88 ? -10.407 -4.796 8.004 1.00 95.00 88 GLN A O 1
ATOM 687 N N . GLY A 1 89 ? -9.770 -6.221 9.637 1.00 95.38 89 GLY A N 1
ATOM 688 C CA . GLY A 1 89 ? -10.619 -5.694 10.697 1.00 95.38 89 GLY A CA 1
ATOM 689 C C . GLY A 1 89 ? -10.015 -6.015 12.060 1.00 95.38 89 GLY A C 1
ATOM 690 O O . GLY A 1 89 ? -10.001 -7.177 12.457 1.00 95.38 89 GLY A O 1
ATOM 691 N N . HIS A 1 90 ? -9.526 -5.000 12.778 1.00 97.19 90 HIS A N 1
ATOM 692 C CA . HIS A 1 90 ? -8.890 -5.191 14.097 1.00 97.19 90 HIS A CA 1
ATOM 693 C C . HIS A 1 90 ? -9.878 -5.295 15.268 1.00 97.19 90 HIS A C 1
ATOM 695 O O . HIS A 1 90 ? -9.487 -5.689 16.362 1.00 97.19 90 HIS A O 1
ATOM 701 N N . GLY A 1 91 ? -11.160 -4.983 15.050 1.00 97.25 91 GLY A N 1
ATOM 702 C CA . GLY A 1 91 ? -12.235 -5.226 16.019 1.00 97.25 91 GLY A CA 1
ATOM 703 C C . GLY A 1 91 ? -12.314 -4.247 17.197 1.00 97.25 91 GLY A C 1
ATOM 704 O O . GLY A 1 91 ? -12.970 -4.554 18.190 1.00 97.25 91 GLY A O 1
ATOM 705 N N . TYR A 1 92 ? -11.686 -3.073 17.113 1.00 98.25 92 TYR A N 1
ATOM 706 C CA . TYR A 1 92 ? -11.871 -2.011 18.103 1.00 98.25 92 TYR A CA 1
ATOM 707 C C . TYR A 1 92 ? -13.310 -1.487 18.064 1.00 98.25 92 TYR A C 1
ATOM 709 O O . TYR A 1 92 ? -13.839 -1.183 16.991 1.00 98.25 92 TYR A O 1
ATOM 717 N N . ALA A 1 93 ? -13.939 -1.371 19.234 1.00 98.31 93 ALA A N 1
ATOM 718 C CA . ALA A 1 93 ? -15.281 -0.816 19.358 1.00 98.31 93 ALA A CA 1
ATOM 719 C C . ALA A 1 93 ? -15.286 0.676 18.995 1.00 98.31 93 ALA A C 1
ATOM 721 O O . ALA A 1 93 ? -14.398 1.419 19.412 1.00 98.31 93 ALA A O 1
ATOM 722 N N . LEU A 1 94 ? -16.293 1.106 18.233 1.00 98.38 94 LEU A N 1
ATOM 723 C CA . LEU A 1 94 ? -16.523 2.523 17.962 1.00 98.38 94 LEU A CA 1
ATOM 724 C C . LEU A 1 94 ? -17.044 3.201 19.233 1.00 98.38 94 LEU A C 1
ATOM 726 O O . LEU A 1 94 ? -17.873 2.636 19.948 1.00 98.38 94 LEU A O 1
ATOM 730 N N . SER A 1 95 ? -16.523 4.387 19.528 1.00 97.88 95 SER A N 1
ATOM 731 C CA . SER A 1 95 ? -16.919 5.178 20.690 1.00 97.88 95 SER A CA 1
ATOM 732 C C . SER A 1 95 ? -16.483 6.629 20.526 1.00 97.88 95 SER A C 1
ATOM 734 O O . SER A 1 95 ? -15.427 6.882 19.942 1.00 97.88 95 SER A O 1
ATOM 736 N N . GLY A 1 96 ? -17.218 7.552 21.141 1.00 97.75 96 GLY A N 1
ATOM 737 C CA . GLY A 1 96 ? -16.907 8.980 21.129 1.00 97.75 96 GLY A CA 1
ATOM 738 C C . GLY A 1 96 ? -17.867 9.762 20.240 1.00 97.75 96 GLY A C 1
ATOM 739 O O . GLY A 1 96 ? -19.013 9.360 20.064 1.00 97.75 96 GLY A O 1
ATOM 740 N N . ASP A 1 97 ? -17.410 10.905 19.738 1.00 98.31 97 ASP A N 1
ATOM 741 C CA . ASP A 1 97 ? -18.127 11.680 18.726 1.00 98.31 97 ASP A CA 1
ATOM 742 C C . ASP A 1 97 ? -17.891 11.123 17.310 1.00 98.31 97 ASP A C 1
ATOM 744 O O . ASP A 1 97 ? -17.080 10.217 17.107 1.00 98.31 97 ASP A O 1
ATOM 748 N N . GLU A 1 98 ? -18.581 11.684 16.314 1.00 98.25 98 GLU A N 1
ATOM 749 C CA . GLU A 1 98 ? -18.484 11.242 14.914 1.00 98.25 98 GLU A CA 1
ATOM 750 C C . GLU A 1 98 ? -17.036 11.250 14.388 1.00 98.25 98 GLU A C 1
ATOM 752 O O . GLU A 1 98 ? -16.635 10.356 13.638 1.00 98.25 98 GLU A O 1
ATOM 757 N N . LEU A 1 99 ? -16.228 12.234 14.803 1.00 98.50 99 LEU A N 1
ATOM 758 C CA . LEU A 1 99 ? -14.830 12.349 14.390 1.00 98.50 99 LEU A CA 1
ATOM 759 C C . LEU A 1 99 ? -13.968 11.235 15.002 1.00 98.50 99 LEU A C 1
ATOM 761 O O . LEU A 1 99 ? -13.148 10.625 14.309 1.00 98.50 99 LEU A O 1
ATOM 765 N N . SER A 1 100 ? -14.181 10.933 16.284 1.00 98.56 100 SER A N 1
ATOM 766 C CA . SER A 1 100 ? -13.510 9.838 16.991 1.00 98.56 100 SER A CA 1
ATOM 767 C C . SER A 1 100 ? -13.901 8.480 16.412 1.00 98.56 100 SER A C 1
ATOM 769 O O . SER A 1 100 ? -13.029 7.652 16.140 1.00 98.56 100 SER A O 1
ATOM 771 N N . GLU A 1 101 ? -15.190 8.257 16.149 1.00 98.62 101 GLU A N 1
ATOM 772 C CA . GLU A 1 101 ? -15.673 7.025 15.521 1.00 98.62 101 GLU A CA 1
ATOM 773 C C . GLU A 1 101 ? -15.079 6.832 14.120 1.00 98.62 101 GLU A C 1
ATOM 775 O O . GLU A 1 101 ? -14.649 5.725 13.785 1.00 98.62 101 GLU A O 1
ATOM 780 N N . ALA A 1 102 ? -14.959 7.901 13.325 1.00 98.69 102 ALA A N 1
ATOM 781 C CA . ALA A 1 102 ? -14.303 7.851 12.020 1.00 98.69 102 ALA A CA 1
ATOM 782 C C . ALA A 1 102 ? -12.814 7.473 12.128 1.00 98.69 102 ALA A C 1
ATOM 784 O O . ALA A 1 102 ? -12.328 6.642 11.353 1.00 98.69 102 ALA A O 1
ATOM 785 N N . ALA A 1 103 ? -12.090 8.021 13.110 1.00 98.75 103 ALA A N 1
ATOM 786 C CA . ALA A 1 103 ? -10.687 7.683 13.345 1.00 98.75 103 ALA A CA 1
ATOM 787 C C . ALA A 1 103 ? -10.510 6.220 13.797 1.00 98.75 103 ALA A C 1
ATOM 789 O O . ALA A 1 103 ? -9.626 5.525 13.287 1.00 98.75 103 ALA A O 1
ATOM 790 N N . ILE A 1 104 ? -11.376 5.714 14.685 1.00 98.75 104 ILE A N 1
ATOM 791 C CA . ILE A 1 104 ? -11.363 4.304 15.118 1.00 98.75 104 ILE A CA 1
ATOM 792 C C . ILE A 1 104 ? -11.711 3.380 13.944 1.00 98.75 104 ILE A C 1
ATOM 794 O O . ILE A 1 104 ? -11.058 2.353 13.743 1.00 98.75 104 ILE A O 1
ATOM 798 N N . ALA A 1 105 ? -12.695 3.745 13.119 1.00 98.56 105 ALA A N 1
ATOM 799 C CA . ALA A 1 105 ? -13.051 2.985 11.925 1.00 98.56 105 ALA A CA 1
ATOM 800 C C . ALA A 1 105 ? -11.892 2.915 10.914 1.00 98.56 105 ALA A C 1
ATOM 802 O O . ALA A 1 105 ? -11.670 1.861 10.311 1.00 98.56 105 ALA A O 1
ATOM 803 N N . ALA A 1 106 ? -11.123 3.998 10.754 1.00 98.56 106 ALA A N 1
ATOM 804 C CA . ALA A 1 106 ? -9.898 3.998 9.956 1.00 98.56 106 ALA A CA 1
ATOM 805 C C . ALA A 1 106 ? -8.815 3.099 10.580 1.00 98.56 106 ALA A C 1
ATOM 807 O O . ALA A 1 106 ? -8.222 2.278 9.876 1.00 98.56 106 ALA A O 1
ATOM 808 N N . ALA A 1 107 ? -8.614 3.174 11.902 1.00 98.69 107 ALA A N 1
ATOM 809 C CA . ALA A 1 107 ? -7.654 2.333 12.617 1.00 98.69 107 ALA A CA 1
ATOM 810 C C . ALA A 1 107 ? -7.963 0.843 12.457 1.00 98.69 107 ALA A C 1
ATOM 812 O O . ALA A 1 107 ? -7.052 0.063 12.184 1.00 98.69 107 ALA A O 1
ATOM 813 N N . ASN A 1 108 ? -9.243 0.465 12.522 1.00 98.50 108 ASN A N 1
ATOM 814 C CA . ASN A 1 108 ? -9.726 -0.902 12.322 1.00 98.50 108 ASN A CA 1
ATOM 815 C C . ASN A 1 108 ? -9.380 -1.501 10.955 1.00 98.50 108 ASN A C 1
ATOM 817 O O . ASN A 1 108 ? -9.300 -2.721 10.851 1.00 98.50 108 ASN A O 1
ATOM 821 N N . LYS A 1 109 ? -9.156 -0.667 9.937 1.00 98.12 109 LYS A N 1
ATOM 822 C CA . LYS A 1 109 ? -8.795 -1.091 8.576 1.00 98.12 109 LYS A CA 1
ATOM 823 C C . LYS A 1 109 ? -7.304 -0.931 8.271 1.00 98.12 109 LYS A C 1
ATOM 825 O O . LYS A 1 109 ? -6.876 -1.302 7.184 1.00 98.12 109 LYS A O 1
ATOM 830 N N . SER A 1 110 ? -6.518 -0.361 9.187 1.00 98.31 110 SER A N 1
ATOM 831 C CA . SER A 1 110 ? -5.092 -0.089 8.969 1.00 98.31 110 SER A CA 1
ATOM 832 C C . SER A 1 110 ? -4.286 -1.369 8.715 1.00 98.31 110 SER A C 1
ATOM 834 O O . SER A 1 110 ? -4.606 -2.432 9.238 1.00 98.31 110 SER A O 1
ATOM 836 N N . HIS A 1 111 ? -3.210 -1.280 7.936 1.00 98.50 111 HIS A N 1
ATOM 837 C CA . HIS A 1 111 ? -2.316 -2.406 7.671 1.00 98.50 111 HIS A CA 1
ATOM 838 C C . HIS A 1 111 ? -1.033 -2.255 8.499 1.00 98.50 111 HIS A C 1
ATOM 840 O O . HIS A 1 111 ? -0.210 -1.387 8.217 1.00 98.50 111 HIS A O 1
ATOM 846 N N . THR A 1 112 ? -0.882 -3.057 9.559 1.00 98.19 112 THR A N 1
ATOM 847 C CA . THR A 1 112 ? 0.231 -2.931 10.526 1.00 98.19 112 THR A CA 1
ATOM 848 C C . THR A 1 112 ? 0.830 -4.284 10.959 1.00 98.19 112 THR A C 1
ATOM 850 O O . THR A 1 112 ? 1.037 -4.525 12.155 1.00 98.19 112 THR A O 1
ATOM 853 N N . PRO A 1 113 ? 1.141 -5.209 10.026 1.00 98.12 113 PRO A N 1
ATOM 854 C CA . PRO A 1 113 ? 1.561 -6.566 10.379 1.00 98.12 113 PRO A CA 1
ATOM 855 C C . PRO A 1 113 ? 2.904 -6.621 11.120 1.00 98.12 113 PRO A C 1
ATOM 857 O O . PRO A 1 113 ? 3.117 -7.579 11.861 1.00 98.12 113 PRO A O 1
ATOM 860 N N . TYR A 1 114 ? 3.765 -5.612 10.969 1.00 97.88 114 TYR A N 1
ATOM 861 C CA . TYR A 1 114 ? 5.112 -5.580 11.549 1.00 97.88 114 TYR A CA 1
ATOM 862 C C . TYR A 1 114 ? 5.131 -5.101 13.005 1.00 97.88 114 TYR A C 1
ATOM 864 O O . TYR A 1 114 ? 5.605 -5.811 13.885 1.00 97.88 114 TYR A O 1
ATOM 872 N N . SER A 1 115 ? 4.596 -3.905 13.275 1.00 98.00 115 SER A N 1
ATOM 873 C CA . SER A 1 115 ? 4.626 -3.287 14.611 1.00 98.00 115 SER A CA 1
ATOM 874 C C . SER A 1 115 ? 3.453 -3.683 15.502 1.00 98.00 115 SER A C 1
ATOM 876 O O . SER A 1 115 ? 3.523 -3.493 16.714 1.00 98.00 115 SER A O 1
ATOM 878 N N . LYS A 1 116 ? 2.361 -4.196 14.914 1.00 98.06 116 LYS A N 1
ATOM 879 C CA . LYS A 1 116 ? 1.087 -4.448 15.607 1.00 98.06 116 LYS A CA 1
ATOM 880 C C . LYS A 1 116 ? 0.545 -3.198 16.308 1.00 98.06 116 LYS A C 1
ATOM 882 O O . LYS A 1 116 ? 0.050 -3.268 17.429 1.00 98.06 116 LYS A O 1
ATOM 887 N N . SER A 1 117 ? 0.647 -2.041 15.655 1.00 98.50 117 SER A N 1
ATOM 888 C CA . SER A 1 117 ? 0.181 -0.757 16.197 1.00 98.50 117 SER A CA 1
ATOM 889 C C . SER A 1 117 ? -0.885 -0.118 15.291 1.00 98.50 117 SER A C 1
ATOM 891 O O . SER A 1 117 ? -0.560 0.805 14.541 1.00 98.50 117 SER A O 1
ATOM 893 N N . PRO A 1 118 ? -2.144 -0.603 15.316 1.00 98.50 118 PRO A N 1
ATOM 894 C CA . PRO A 1 118 ? -3.234 -0.048 14.516 1.00 98.50 118 PRO A CA 1
ATOM 895 C C . PRO A 1 118 ? -3.457 1.435 14.813 1.00 98.50 118 PRO A C 1
ATOM 897 O O . PRO A 1 118 ? -3.493 1.848 15.971 1.00 98.50 118 PRO A O 1
ATOM 900 N N . SER A 1 119 ? -3.611 2.242 13.767 1.00 98.56 119 SER A N 1
ATOM 901 C CA . SER A 1 119 ? -3.828 3.685 13.900 1.00 98.56 119 SER A CA 1
ATOM 902 C C . SER A 1 119 ? -4.657 4.236 12.744 1.00 98.56 119 SER A C 1
ATOM 904 O O . SER A 1 119 ? -4.667 3.680 11.646 1.00 98.56 119 SER A O 1
ATOM 906 N N . GLY A 1 120 ? -5.386 5.318 13.010 1.00 98.38 120 GLY A N 1
ATOM 907 C CA . GLY A 1 120 ? -6.271 5.981 12.061 1.00 98.38 120 GLY A CA 1
ATOM 908 C C . GLY A 1 120 ? -6.415 7.454 12.418 1.00 98.38 120 GLY A C 1
ATOM 909 O O . GLY A 1 120 ? -6.293 7.831 13.582 1.00 98.38 120 GLY A O 1
ATOM 910 N N . VAL A 1 121 ? -6.638 8.287 11.406 1.00 98.62 121 VAL A N 1
ATOM 911 C CA . VAL A 1 121 ? -6.803 9.737 11.548 1.00 98.62 121 VAL A CA 1
ATOM 912 C C . VAL A 1 121 ? -8.091 10.138 10.845 1.00 98.62 121 VAL A C 1
ATOM 914 O O . VAL A 1 121 ? -8.370 9.657 9.747 1.00 98.62 121 VAL A O 1
ATOM 917 N N . ALA A 1 122 ? -8.846 11.036 11.468 1.00 98.56 122 ALA A N 1
ATOM 918 C CA . ALA A 1 122 ? -9.970 11.727 10.857 1.00 98.56 122 ALA A CA 1
ATOM 919 C C . ALA A 1 122 ? -9.781 13.239 11.041 1.00 98.56 122 ALA A C 1
ATOM 921 O O . ALA A 1 122 ? -9.222 13.678 12.046 1.00 98.56 122 ALA A O 1
ATOM 922 N N . LEU A 1 123 ? -10.194 14.020 10.045 1.00 97.56 123 LEU A N 1
ATOM 923 C CA . LEU A 1 123 ? -10.054 15.478 10.004 1.00 97.56 123 LEU A CA 1
ATOM 924 C C . LEU A 1 123 ? -11.425 16.081 9.669 1.00 97.56 123 LEU A C 1
ATOM 926 O O . LEU A 1 123 ? -12.118 15.532 8.810 1.00 97.56 123 LEU A O 1
ATOM 930 N N . GLN A 1 124 ? -11.793 17.180 10.336 1.00 91.56 124 GLN A N 1
ATOM 931 C CA . GLN A 1 124 ? -13.054 17.912 10.157 1.00 91.56 124 GLN A CA 1
ATOM 932 C C . GLN 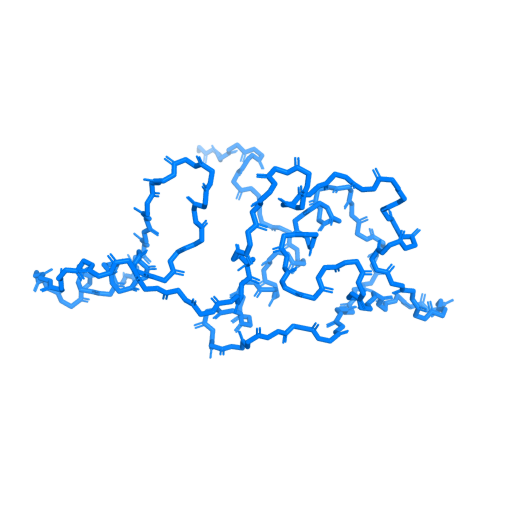A 1 124 ? -12.790 19.378 9.821 1.00 91.56 124 GLN A C 1
ATOM 934 O O . GLN A 1 124 ? -11.852 19.952 10.422 1.00 91.56 124 GLN A O 1
#

pLDDT: mean 97.67, std 3.35, range [63.28, 98.88]

Organism: NCBI:txid158836

Nearest PDB structures (foldseek):
  1af2-assembly1_A  TM=9.953E-01  e=1.167E-18  Escherichia coli
  6k63-assembly2_D  TM=9.939E-01  e=5.432E-18  Klebsiella pneumoniae subsp. pneumoniae MGH 78578
  4eg2-assembly2_D  TM=9.693E-01  e=8.575E-13  Vibrio cholerae
  6l08-assembly1_A  TM=9.171E-01  e=1.036E-07  Arabidopsis thaliana
  6l08-assembly1_B  TM=8.939E-01  e=8.803E-07  Arabidopsis thaliana

Mean predicted aligned error: 2.54 Å

Secondary structure (DSSP, 8-state):
----GGG---HHHHHHHHHHHTT----SEEE-SSPPPHHHHHHHTTBTTGGG-EEE-TTS--EEHHHHSTT---GGGGT--SPBTS-----PPP-SSHHHHHHHHHHHH---TTT---------

Foldseek 3Di:
DDDDPVPDDDPLNVVVVVCLVVLNQAAQEDEDADDDDPVSLQVCCQTPCHQNYWYHYPPDDIDTSCVVAPPDDYPVVVVHDAGRSHAFAPPDDQDDDPQSSQFVVQQRRDDDPDPPDRTGHGDD

Sequence (124 aa):
LGATMQQTVHAEQSAISHAWLRGEKALRAITVNYTPCGHCRQFMNELNSGLELRINLPGRAPHTLGDYLPDAFGPKDLEIKTLLMDEQGHGYALSGDELSEAAIAAANKSHTPYSKSPSGVALQ

InterPro domains:
  IPR002125 Cytidine and deoxycytidylate deaminase domain [PF00383] (5-47)
  IPR002125 Cytidine and deoxycytidylate deaminase domain [PS51747] (1-76)
  IPR002125 Cytidine and deoxycytidylate deaminase domain [PS51747] (94-124)
  IPR013171 Cytidine/deoxycytidylate deaminase, zinc-binding domain [PF08211] (65-124)
  IPR016192 APOBEC/CMP deaminase, zinc-binding [PS00903] (10-44)
  IPR016193 Cytidine deaminase-like [SSF53927] (3-78)
  IPR016193 Cytidine deaminase-like [SSF53927] (60-123)
  IPR050202 Cytidine and Deoxycytidylate Deaminase [PTHR11644] (3-79)